Protein AF-A0A165PAP1-F1 (afdb_monomer)

Radius of gyration: 37.48 Å; Cα contacts (8 Å, |Δi|>4): 25; chains: 1; bounding box: 78×32×93 Å

Mean predicted aligned error: 13.25 Å

Foldseek 3Di:
DDPPDPCLPVQLVVCVVVPHDSVVSNVVSVVVSVVVVVVCCVVVVVVVVVVVVVVVVVVVVVVVVVVVVVVVVVVVVVVVVVVVVVVVVVVVCCVPVVVVVVVVVD

Structure (mmCIF, N/CA/C/O backbone):
data_AF-A0A165PAP1-F1
#
_entry.id   AF-A0A165PAP1-F1
#
loop_
_atom_site.group_PDB
_atom_site.id
_atom_site.type_symbol
_atom_site.label_atom_id
_atom_site.label_alt_id
_atom_site.label_comp_id
_atom_site.label_asym_id
_atom_site.label_entity_id
_atom_site.label_seq_id
_atom_site.pdbx_PDB_ins_code
_atom_site.Cartn_x
_atom_site.Cartn_y
_atom_site.Cartn_z
_atom_site.occupancy
_atom_site.B_iso_or_equiv
_atom_site.auth_seq_id
_atom_site.auth_comp_id
_atom_site.auth_asym_id
_atom_site.auth_atom_id
_atom_site.pdbx_PDB_model_num
ATOM 1 N N . MET A 1 1 ? -3.988 4.000 33.436 1.00 37.94 1 MET A N 1
ATOM 2 C CA . MET A 1 1 ? -5.155 3.311 32.846 1.00 37.94 1 MET A CA 1
ATOM 3 C C . MET A 1 1 ? -6.213 4.353 32.530 1.00 37.94 1 MET A C 1
ATOM 5 O O . MET A 1 1 ? -6.896 4.801 33.439 1.00 37.94 1 MET A O 1
ATOM 9 N N . ALA A 1 2 ? -6.273 4.815 31.281 1.00 37.50 2 ALA A N 1
ATOM 10 C CA . ALA A 1 2 ? -7.241 5.823 30.863 1.00 37.50 2 ALA A CA 1
ATOM 11 C C . ALA A 1 2 ? -8.629 5.176 30.765 1.00 37.50 2 ALA A C 1
ATOM 13 O O . ALA A 1 2 ? -8.876 4.357 29.883 1.00 37.50 2 ALA A O 1
ATOM 14 N N . ALA A 1 3 ? -9.510 5.507 31.707 1.00 43.56 3 ALA A N 1
ATOM 15 C CA . ALA A 1 3 ? -10.911 5.123 31.668 1.00 43.56 3 ALA A CA 1
ATOM 16 C C . ALA A 1 3 ? -11.612 5.934 30.572 1.00 43.56 3 ALA A C 1
ATOM 18 O O . ALA A 1 3 ? -12.112 7.031 30.802 1.00 43.56 3 ALA A O 1
ATOM 19 N N . ILE A 1 4 ? -11.624 5.391 29.359 1.00 49.12 4 ILE A N 1
ATOM 20 C CA . ILE A 1 4 ? -12.564 5.790 28.316 1.00 49.12 4 ILE A CA 1
ATOM 21 C C . ILE A 1 4 ? -13.880 5.087 28.663 1.00 49.12 4 ILE A C 1
ATOM 23 O O . ILE A 1 4 ? -14.191 4.033 28.121 1.00 49.12 4 ILE A O 1
ATOM 27 N N . PHE A 1 5 ? -14.631 5.600 29.633 1.00 56.41 5 PHE A N 1
ATOM 28 C CA . PHE A 1 5 ? -16.015 5.171 29.803 1.00 56.41 5 PHE A CA 1
ATOM 29 C C . PHE A 1 5 ? -16.885 6.401 29.981 1.00 56.41 5 PHE A C 1
ATOM 31 O O . PHE A 1 5 ? -16.763 7.144 30.952 1.00 56.41 5 PHE A O 1
ATOM 38 N N . TRP A 1 6 ? -17.724 6.625 28.978 1.00 50.22 6 TRP A N 1
ATOM 39 C CA . TRP A 1 6 ? -18.783 7.615 28.985 1.00 50.22 6 TRP A CA 1
ATOM 40 C C . TRP A 1 6 ? -19.653 7.436 30.243 1.00 50.22 6 TRP A C 1
ATOM 42 O O . TRP A 1 6 ? -20.440 6.503 30.340 1.00 50.22 6 TRP A O 1
ATOM 52 N N . GLY A 1 7 ? -19.452 8.325 31.219 1.00 63.19 7 GLY A N 1
ATOM 53 C CA . GLY A 1 7 ? -20.379 8.662 32.300 1.00 63.19 7 GLY A CA 1
ATOM 54 C C . GLY A 1 7 ? -20.813 7.536 33.242 1.00 63.19 7 GLY A C 1
ATOM 55 O O . GLY A 1 7 ? -22.009 7.291 33.348 1.00 63.19 7 GLY A O 1
ATOM 56 N N . SER A 1 8 ? -19.905 6.921 34.015 1.00 71.69 8 SER A N 1
ATOM 57 C CA . SER A 1 8 ? -20.339 6.118 35.180 1.00 71.69 8 SER A CA 1
ATOM 58 C C . SER A 1 8 ? -21.205 6.940 36.136 1.00 71.69 8 SER A C 1
ATOM 60 O O . SER A 1 8 ? -22.172 6.425 36.683 1.00 71.69 8 SER A O 1
ATOM 62 N N . ASP A 1 9 ? -20.878 8.223 36.294 1.00 80.88 9 ASP A N 1
ATOM 63 C CA . ASP A 1 9 ? -21.611 9.148 37.157 1.00 80.88 9 ASP A CA 1
ATOM 64 C C . ASP A 1 9 ? -22.977 9.514 36.571 1.00 80.88 9 ASP A C 1
ATOM 66 O O . ASP A 1 9 ? -23.947 9.629 37.311 1.00 80.88 9 ASP A O 1
ATOM 70 N N . GLU A 1 10 ? -23.079 9.615 35.244 1.00 83.25 10 GLU A N 1
ATOM 71 C CA . GLU A 1 10 ? -24.356 9.847 34.564 1.00 83.25 10 GLU A CA 1
ATOM 72 C C . GLU A 1 10 ? -25.260 8.611 34.647 1.00 83.25 10 GLU A C 1
ATOM 74 O O . GLU A 1 10 ? -26.450 8.735 34.913 1.00 83.25 10 GLU A O 1
ATOM 79 N N . LEU A 1 11 ? -24.691 7.409 34.524 1.00 81.94 11 LEU A N 1
ATOM 80 C CA . LEU A 1 11 ? -25.421 6.155 34.709 1.00 81.94 11 LEU A CA 1
ATOM 81 C C . LEU A 1 11 ? -25.913 5.993 36.156 1.00 81.94 11 LEU A C 1
ATOM 83 O O . LEU A 1 11 ? -27.037 5.551 36.383 1.00 81.94 11 LEU A O 1
ATOM 87 N N . VAL A 1 12 ? -25.095 6.389 37.139 1.00 87.31 12 VAL A N 1
ATOM 88 C CA . VAL A 1 12 ? -25.497 6.427 38.554 1.00 87.31 12 VAL A CA 1
ATOM 89 C C . VAL A 1 12 ? -26.651 7.405 38.756 1.00 87.31 12 VAL A C 1
ATOM 91 O O . VAL A 1 12 ? -27.638 7.044 39.392 1.00 87.31 12 VAL A O 1
ATOM 94 N N . ARG A 1 13 ? -26.557 8.605 38.176 1.00 85.81 13 ARG A N 1
ATOM 95 C CA . ARG A 1 13 ? -27.578 9.653 38.281 1.00 85.81 13 ARG A CA 1
ATOM 96 C C . ARG A 1 13 ? -28.910 9.220 37.666 1.00 85.81 13 ARG A C 1
ATOM 98 O O . ARG A 1 13 ? -29.946 9.348 38.305 1.00 85.81 13 ARG A O 1
ATOM 105 N N . GLN A 1 14 ? -28.877 8.604 36.487 1.00 86.50 14 GLN A N 1
ATOM 106 C CA . GLN A 1 14 ? -30.068 8.047 35.836 1.00 86.50 14 GLN A CA 1
ATOM 107 C C . GLN A 1 14 ? -30.717 6.933 36.663 1.00 86.50 14 GLN A C 1
ATOM 109 O O . GLN A 1 14 ? -31.937 6.830 36.709 1.00 86.50 14 GLN A O 1
ATOM 114 N N . MET A 1 15 ? -29.918 6.105 37.341 1.00 85.00 15 MET A N 1
ATOM 115 C CA . MET A 1 15 ? -30.430 5.058 38.229 1.00 85.00 15 MET A CA 1
ATOM 116 C C . MET A 1 15 ? -31.052 5.634 39.509 1.00 85.00 15 MET A C 1
ATOM 118 O O . MET A 1 15 ? -32.079 5.133 39.965 1.00 85.00 15 MET A O 1
ATOM 122 N N . GLU A 1 16 ? -30.477 6.700 40.066 1.00 89.38 16 GLU A N 1
ATOM 123 C CA . GLU A 1 16 ? -31.064 7.433 41.194 1.00 89.38 16 GLU A CA 1
ATOM 124 C C . GLU A 1 16 ? -32.407 8.078 40.818 1.00 89.38 16 GLU A C 1
ATOM 126 O O . GLU A 1 16 ? -33.350 8.026 41.607 1.00 89.38 16 GLU A O 1
ATOM 131 N N . GLU A 1 17 ? -32.529 8.614 39.598 1.00 90.25 17 GLU A N 1
ATOM 132 C CA . GLU A 1 17 ? -33.768 9.213 39.076 1.00 90.25 17 GLU A CA 1
ATOM 133 C C . GLU A 1 17 ? -34.930 8.207 38.965 1.00 90.25 17 GLU A C 1
ATOM 135 O O . GLU A 1 17 ? -36.090 8.593 39.108 1.00 90.25 17 GLU A O 1
ATOM 140 N N . VAL A 1 18 ? -34.643 6.909 38.794 1.00 90.88 18 VAL A N 1
ATOM 141 C CA . VAL A 1 18 ? -35.646 5.821 38.840 1.00 90.88 18 VAL A CA 1
ATOM 142 C C . VAL A 1 18 ? -35.75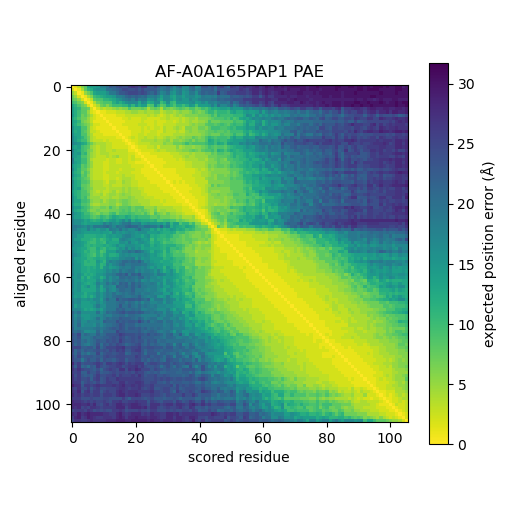4 5.141 40.213 1.00 90.88 18 VAL A C 1
ATOM 144 O O . VAL A 1 18 ? -36.377 4.087 40.342 1.00 90.88 18 VAL A O 1
ATOM 147 N N . GLY A 1 19 ? -35.190 5.750 41.261 1.00 87.50 19 GLY A N 1
ATOM 148 C CA . GLY A 1 19 ? -35.366 5.331 42.654 1.00 87.50 19 GLY A CA 1
ATOM 149 C C . GLY A 1 19 ? -34.400 4.248 43.141 1.00 87.50 19 GLY A C 1
ATOM 150 O O . GLY A 1 19 ? -34.610 3.684 44.217 1.00 87.50 19 GLY A O 1
ATOM 151 N N . ILE A 1 20 ? -33.336 3.944 42.392 1.00 90.31 20 ILE A N 1
ATOM 152 C CA . ILE A 1 20 ? -32.290 3.014 42.835 1.00 90.31 20 ILE A CA 1
ATOM 153 C C . ILE A 1 20 ? -31.378 3.731 43.832 1.00 90.31 20 ILE A C 1
ATOM 155 O O . ILE A 1 20 ? -30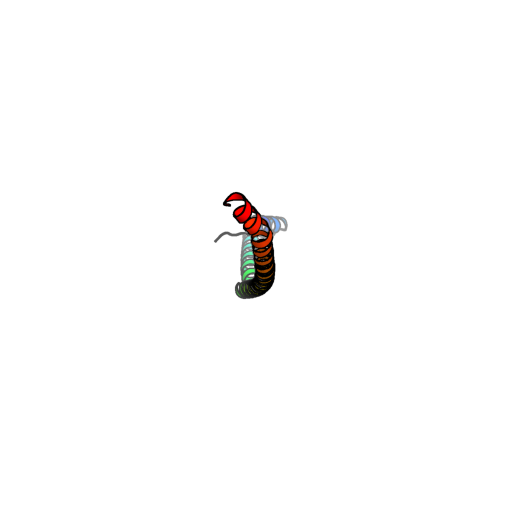.943 4.860 43.613 1.00 90.31 20 ILE A O 1
ATOM 159 N N . SER A 1 21 ? -31.042 3.062 44.938 1.00 90.75 21 SER A N 1
ATOM 160 C CA . SER A 1 21 ? -30.117 3.632 45.920 1.00 90.75 21 SER A CA 1
ATOM 161 C C . SER A 1 21 ? -28.738 3.896 45.302 1.00 90.75 21 SER A C 1
ATOM 163 O O . SER A 1 21 ? -28.209 3.070 44.554 1.00 90.75 21 SER A O 1
ATOM 165 N N . ARG A 1 22 ? -28.101 5.007 45.686 1.00 85.75 22 ARG A N 1
ATOM 166 C CA . ARG A 1 22 ? -26.762 5.400 45.211 1.00 85.75 22 ARG A CA 1
ATOM 167 C C . ARG A 1 22 ? -25.722 4.279 45.288 1.00 85.75 22 ARG A C 1
ATOM 169 O O . ARG A 1 22 ? -24.888 4.124 44.398 1.00 85.75 22 ARG A O 1
ATOM 176 N N . ALA A 1 23 ? -25.776 3.479 46.353 1.00 87.38 23 ALA A N 1
ATOM 177 C CA . ALA A 1 23 ? -24.873 2.351 46.557 1.00 87.38 23 ALA A CA 1
ATOM 178 C C . ALA A 1 23 ? -25.080 1.239 45.512 1.00 87.38 23 ALA A C 1
ATOM 180 O O . ALA A 1 23 ? -24.105 0.736 44.954 1.00 87.38 23 ALA A O 1
ATOM 181 N N . GLN A 1 24 ? -26.333 0.892 45.201 1.00 84.38 24 GLN A N 1
ATOM 182 C CA . GLN A 1 24 ? -26.655 -0.082 44.152 1.00 84.38 24 GLN A CA 1
ATOM 183 C C . GLN A 1 24 ? -26.350 0.467 42.759 1.00 84.38 24 GLN A C 1
ATOM 185 O O . GLN A 1 24 ? -25.726 -0.229 41.964 1.00 84.38 24 GLN A O 1
ATOM 190 N N . ALA A 1 25 ? -26.711 1.720 42.488 1.00 86.31 25 ALA A N 1
ATOM 191 C CA . ALA A 1 25 ? -26.419 2.388 41.226 1.00 86.31 25 ALA A CA 1
ATOM 192 C C . ALA A 1 25 ? -24.907 2.401 40.933 1.00 86.31 25 ALA A C 1
ATOM 194 O O . ALA A 1 25 ? -24.468 2.036 39.843 1.00 86.31 25 ALA A O 1
ATOM 195 N N . SER A 1 26 ? -24.085 2.725 41.940 1.00 84.38 26 SER A N 1
ATOM 196 C CA . SER A 1 26 ? -22.622 2.704 41.819 1.00 84.38 26 SER A CA 1
ATOM 197 C C . SER A 1 26 ? -22.064 1.295 41.603 1.00 84.38 26 SER A C 1
ATOM 199 O O . SER A 1 26 ? -21.152 1.110 40.793 1.00 84.38 26 SER A O 1
ATOM 201 N N . ALA A 1 27 ? -22.611 0.288 42.291 1.00 87.50 27 ALA A N 1
ATOM 202 C CA . ALA A 1 27 ? -22.202 -1.103 42.114 1.00 87.50 27 ALA A CA 1
ATOM 203 C C . ALA A 1 27 ? -22.516 -1.614 40.698 1.00 87.50 27 ALA A C 1
ATOM 205 O O . ALA A 1 27 ? -21.660 -2.238 40.070 1.00 87.50 27 ALA A O 1
ATOM 206 N N . ILE A 1 28 ? -23.700 -1.289 40.171 1.00 84.81 28 ILE A N 1
ATOM 207 C CA . ILE A 1 28 ? -24.106 -1.645 38.809 1.00 84.81 28 ILE A CA 1
ATOM 208 C C . ILE A 1 28 ? -23.219 -0.921 37.794 1.00 84.81 28 ILE A C 1
ATOM 210 O O . ILE A 1 28 ? -22.659 -1.571 36.917 1.00 84.81 28 ILE A O 1
ATOM 214 N N . ALA A 1 29 ? -23.000 0.388 37.942 1.00 85.88 29 ALA A N 1
ATOM 215 C CA . ALA A 1 29 ? -22.144 1.151 37.033 1.00 85.88 29 ALA A CA 1
ATOM 216 C C . ALA A 1 29 ? -20.714 0.585 36.956 1.00 85.88 29 ALA A C 1
ATOM 218 O O . ALA A 1 29 ? -20.163 0.425 35.865 1.00 85.88 29 ALA A O 1
ATOM 219 N N . LYS A 1 30 ? -20.128 0.214 38.102 1.00 84.94 30 LYS A N 1
ATOM 220 C CA . LYS A 1 30 ? -18.804 -0.429 38.157 1.00 84.94 30 LYS A CA 1
ATOM 221 C C . LYS A 1 30 ? -18.802 -1.831 37.547 1.00 84.94 30 LYS A C 1
ATOM 223 O O . LYS A 1 30 ? -17.856 -2.179 36.837 1.00 84.94 30 LYS A O 1
ATOM 228 N N . GLY A 1 31 ? -19.839 -2.627 37.805 1.00 86.25 31 GLY A N 1
ATOM 229 C CA . GLY A 1 31 ? -20.005 -3.956 37.216 1.00 86.25 31 GLY A CA 1
ATOM 230 C C . GLY A 1 31 ? -20.080 -3.892 35.691 1.00 86.25 31 GLY A C 1
ATOM 231 O O . GLY A 1 31 ? -19.302 -4.555 35.006 1.00 86.25 31 GLY A O 1
ATOM 232 N N . THR A 1 32 ? -20.927 -3.012 35.158 1.00 82.81 32 THR A N 1
ATOM 233 C CA . THR A 1 32 ? -21.084 -2.792 33.715 1.00 82.81 32 THR A CA 1
ATOM 234 C C . THR A 1 32 ? -19.785 -2.310 33.074 1.00 82.81 32 THR A C 1
ATOM 236 O O . THR A 1 32 ? -19.381 -2.850 32.047 1.00 82.81 32 THR A O 1
ATOM 239 N N . ALA A 1 33 ? -19.074 -1.362 33.694 1.00 82.00 33 ALA A N 1
ATOM 240 C CA . ALA A 1 33 ? -17.778 -0.902 33.190 1.00 82.00 33 ALA A CA 1
ATOM 241 C C . ALA A 1 33 ? -16.748 -2.044 33.125 1.00 82.00 33 ALA A C 1
ATOM 243 O O . ALA A 1 33 ? -16.035 -2.191 32.133 1.00 82.00 33 ALA A O 1
ATOM 244 N N . THR A 1 34 ? -16.713 -2.896 34.152 1.00 82.75 34 THR A N 1
ATOM 245 C CA . THR A 1 34 ? -15.814 -4.057 34.197 1.00 82.75 34 THR A CA 1
ATOM 246 C C . THR A 1 34 ? -16.155 -5.064 33.099 1.00 82.75 34 THR A C 1
ATOM 248 O O . THR A 1 34 ? -15.263 -5.510 32.380 1.00 82.75 34 THR A O 1
ATOM 251 N N . MET A 1 35 ? -17.442 -5.372 32.911 1.00 79.69 35 MET A N 1
ATOM 252 C CA . MET A 1 35 ? -17.899 -6.282 31.858 1.00 79.69 35 MET A CA 1
ATOM 253 C C . MET A 1 35 ? -17.613 -5.741 30.458 1.00 79.69 35 MET A C 1
ATOM 255 O O . MET A 1 35 ? -17.239 -6.510 29.581 1.00 79.69 35 MET A O 1
ATOM 259 N N . VAL A 1 36 ? -17.750 -4.432 30.239 1.00 79.38 36 VAL A N 1
ATOM 260 C CA . VAL A 1 36 ? -17.423 -3.793 28.957 1.00 79.38 36 VAL A CA 1
ATOM 261 C C . VAL A 1 36 ? -15.929 -3.894 28.672 1.00 79.38 36 VAL A C 1
ATOM 263 O O . VAL A 1 36 ? -15.563 -4.318 27.584 1.00 79.38 36 VAL A O 1
ATOM 266 N N . VAL A 1 37 ? -15.059 -3.586 29.638 1.00 80.00 37 VAL A N 1
ATOM 267 C CA . VAL A 1 37 ? -13.601 -3.727 29.468 1.00 80.00 37 VAL A CA 1
ATOM 268 C C . VAL A 1 37 ? -13.215 -5.179 29.178 1.00 80.00 37 VAL A C 1
ATOM 270 O O . VAL A 1 37 ? -12.426 -5.436 28.270 1.00 80.00 37 VAL A O 1
ATOM 273 N N . GLN A 1 38 ? -13.802 -6.136 29.899 1.00 76.88 38 GLN A N 1
ATOM 274 C CA . GLN A 1 38 ? -13.572 -7.562 29.664 1.00 76.88 38 GLN A CA 1
ATOM 275 C C . GLN A 1 38 ? -14.077 -8.012 28.285 1.00 76.88 38 GLN A C 1
ATOM 277 O O . GLN A 1 38 ? -13.355 -8.714 27.581 1.00 76.88 38 GLN A O 1
ATOM 282 N N . ASN A 1 39 ? -15.265 -7.568 27.859 1.00 73.56 39 ASN A N 1
ATOM 283 C CA . ASN A 1 39 ? -15.805 -7.870 26.531 1.00 73.56 39 ASN A CA 1
ATOM 284 C C . ASN A 1 39 ? -15.006 -7.208 25.411 1.00 73.56 39 ASN A C 1
ATOM 286 O O . ASN A 1 39 ? -14.788 -7.845 24.391 1.00 73.56 39 ASN A O 1
ATOM 290 N N . PHE A 1 40 ? -14.535 -5.970 25.575 1.00 72.31 40 PHE A N 1
ATOM 291 C CA . PHE A 1 40 ? -13.641 -5.337 24.603 1.00 72.31 40 PHE A CA 1
ATOM 292 C C . PHE A 1 40 ? -12.335 -6.110 24.478 1.00 72.31 40 PHE A C 1
ATOM 294 O O . PHE A 1 40 ? -11.890 -6.361 23.366 1.00 72.31 40 PHE A O 1
ATOM 301 N N . ASN A 1 41 ? -11.765 -6.552 25.598 1.00 69.38 41 ASN A N 1
ATOM 302 C CA . ASN A 1 41 ? -10.564 -7.378 25.589 1.00 69.38 41 ASN A CA 1
ATOM 303 C C . ASN A 1 41 ? -10.796 -8.760 24.938 1.00 69.38 41 ASN A C 1
ATOM 305 O O . ASN A 1 41 ? -9.856 -9.346 24.413 1.00 69.38 41 ASN A O 1
ATOM 309 N N . ALA A 1 42 ? -12.032 -9.276 24.955 1.00 69.00 42 ALA A N 1
ATOM 310 C CA . ALA A 1 42 ? -12.408 -10.542 24.321 1.00 69.00 42 ALA A CA 1
ATOM 311 C C . ALA A 1 42 ? -12.757 -10.398 22.821 1.00 69.00 42 ALA A C 1
ATOM 313 O O . ALA A 1 42 ? -12.265 -11.172 22.002 1.00 69.00 42 ALA A O 1
ATOM 314 N N . LEU A 1 43 ? -13.588 -9.413 22.454 1.00 64.25 43 LEU A N 1
ATOM 315 C CA . LEU A 1 43 ? -14.076 -9.147 21.089 1.00 64.25 43 LEU A CA 1
ATOM 316 C C . LEU A 1 43 ? -13.027 -8.465 20.208 1.00 64.25 43 LEU A C 1
ATOM 318 O O . LEU A 1 43 ? -12.911 -8.769 19.025 1.00 64.25 43 LEU A O 1
ATOM 322 N N . VAL A 1 44 ? -12.258 -7.547 20.789 1.00 64.44 44 VAL A N 1
ATOM 323 C CA . VAL A 1 44 ? -11.045 -6.978 20.199 1.00 64.44 44 VAL A CA 1
ATOM 324 C C . VAL A 1 44 ? -9.873 -7.672 20.879 1.00 64.44 44 VAL A C 1
ATOM 326 O O . VAL A 1 44 ? -9.051 -7.053 21.553 1.00 64.44 44 VAL A O 1
ATOM 329 N N . THR A 1 45 ? -9.836 -9.000 20.772 1.00 68.88 45 THR A N 1
ATOM 330 C CA . THR A 1 45 ? -8.675 -9.756 21.232 1.00 68.88 45 THR A CA 1
ATOM 331 C C . THR A 1 45 ? -7.464 -9.219 20.479 1.00 68.88 45 THR A C 1
ATOM 333 O O . THR A 1 45 ? -7.516 -9.063 19.254 1.00 68.88 45 THR A O 1
ATOM 336 N N . ASN A 1 46 ? -6.385 -8.910 21.204 1.00 72.00 46 ASN A N 1
ATOM 337 C CA . ASN A 1 46 ? -5.123 -8.491 20.586 1.00 72.00 46 ASN A CA 1
ATOM 338 C C . ASN A 1 46 ? -4.742 -9.445 19.444 1.00 72.00 46 ASN A C 1
ATOM 340 O O . ASN A 1 46 ? -4.359 -8.977 18.383 1.00 72.00 46 ASN A O 1
ATOM 344 N N . ASP A 1 47 ? -4.990 -10.745 19.613 1.00 77.56 47 ASP A N 1
ATOM 345 C CA . ASP A 1 47 ? -4.752 -11.782 18.608 1.00 77.56 47 ASP A CA 1
ATOM 346 C C . ASP A 1 47 ? -5.542 -11.579 17.304 1.00 77.56 47 ASP A C 1
ATOM 348 O O . ASP A 1 47 ? -5.001 -11.779 16.220 1.00 77.56 47 ASP A O 1
ATOM 352 N N . TYR A 1 48 ? -6.811 -11.159 17.370 1.00 80.44 48 TYR A N 1
ATOM 353 C CA . TYR A 1 48 ? -7.606 -10.892 16.166 1.00 80.44 48 TYR A CA 1
ATOM 354 C C . TYR A 1 48 ? -7.077 -9.669 15.412 1.00 80.44 48 TYR A C 1
ATOM 356 O O . TYR A 1 48 ? -6.947 -9.698 14.185 1.00 80.44 48 TYR A O 1
ATOM 364 N N . LEU A 1 49 ? -6.746 -8.598 16.141 1.00 83.81 49 LEU A N 1
ATOM 365 C CA . LEU A 1 49 ? -6.133 -7.417 15.540 1.00 83.81 49 LEU A CA 1
ATOM 366 C C . LEU A 1 49 ? -4.763 -7.748 14.951 1.00 83.81 49 LEU A C 1
ATOM 368 O O . LEU A 1 49 ? -4.496 -7.362 13.817 1.00 83.81 49 LEU A O 1
ATOM 372 N N . ASP A 1 50 ? -3.930 -8.491 15.671 1.00 86.06 50 ASP A N 1
ATOM 373 C CA . ASP A 1 50 ? -2.588 -8.876 15.240 1.00 86.06 50 ASP A CA 1
ATOM 374 C C . ASP A 1 50 ? -2.634 -9.782 14.004 1.00 86.06 50 ASP A C 1
ATOM 376 O O . ASP A 1 50 ? -1.940 -9.532 13.015 1.00 86.06 50 ASP A O 1
ATOM 380 N N . ALA A 1 51 ? -3.552 -10.754 13.971 1.00 87.31 51 ALA A N 1
ATOM 381 C CA . ALA A 1 51 ? -3.793 -11.579 12.792 1.00 87.31 51 ALA A CA 1
ATOM 382 C C . ALA A 1 51 ? -4.252 -10.733 11.595 1.00 87.31 51 ALA A C 1
ATOM 384 O O . ALA A 1 51 ? -3.779 -10.924 10.470 1.00 87.31 51 ALA A O 1
ATOM 385 N N . ARG A 1 52 ? -5.145 -9.759 11.816 1.00 87.62 52 ARG A N 1
ATOM 386 C CA . ARG A 1 52 ? -5.645 -8.888 10.747 1.00 87.62 52 ARG A CA 1
ATOM 387 C C . ARG A 1 52 ? -4.579 -7.919 10.240 1.00 87.62 52 ARG A C 1
ATOM 389 O O . ARG A 1 52 ? -4.489 -7.712 9.030 1.00 87.62 52 ARG A O 1
ATOM 396 N N . PHE A 1 53 ? -3.765 -7.354 11.128 1.00 89.81 53 PHE A N 1
ATOM 397 C CA . PHE A 1 53 ? -2.627 -6.512 10.762 1.00 89.81 53 PHE A CA 1
ATOM 398 C C . PHE A 1 53 ? -1.575 -7.310 9.998 1.00 89.81 53 PHE A C 1
ATOM 400 O O . PHE A 1 53 ? -1.109 -6.844 8.960 1.00 89.81 53 PHE A O 1
ATOM 407 N N . THR A 1 54 ? -1.265 -8.526 10.445 1.00 92.62 54 THR A N 1
ATOM 408 C CA . THR A 1 54 ? -0.340 -9.433 9.755 1.00 92.62 54 THR A CA 1
ATOM 409 C C . THR A 1 54 ? -0.832 -9.774 8.349 1.00 92.62 54 THR A C 1
ATOM 411 O O . THR A 1 54 ? -0.069 -9.659 7.391 1.00 92.62 54 THR A O 1
ATOM 414 N N . ALA A 1 55 ? -2.116 -10.111 8.197 1.00 91.69 55 ALA A N 1
ATOM 415 C CA . ALA A 1 55 ? -2.719 -10.381 6.892 1.00 91.69 55 ALA A CA 1
ATOM 416 C C . ALA A 1 55 ? -2.705 -9.146 5.973 1.00 91.69 55 ALA A C 1
ATOM 418 O O . ALA A 1 55 ? -2.343 -9.235 4.806 1.00 91.69 55 ALA A O 1
ATOM 419 N N . SER A 1 56 ? -3.044 -7.970 6.505 1.00 92.75 56 SER A N 1
ATOM 420 C CA . SER A 1 56 ? -2.996 -6.716 5.744 1.00 92.75 56 SER A CA 1
ATOM 421 C C . SER A 1 56 ? -1.571 -6.384 5.286 1.00 92.75 56 SER A C 1
ATOM 423 O O . SER A 1 56 ? -1.346 -5.988 4.142 1.00 92.75 56 SER A O 1
ATOM 425 N N . LYS A 1 57 ? -0.582 -6.592 6.162 1.00 93.00 57 LYS A N 1
ATOM 426 C CA . LYS A 1 57 ? 0.829 -6.370 5.848 1.00 93.00 57 LYS A CA 1
ATOM 427 C C . LYS A 1 57 ? 1.317 -7.312 4.749 1.00 93.00 57 LYS A C 1
ATOM 429 O O . LYS A 1 57 ? 1.952 -6.843 3.811 1.00 93.00 57 LYS A O 1
ATOM 434 N N . SER A 1 58 ? 0.979 -8.600 4.814 1.00 93.69 58 SER A N 1
ATOM 435 C CA . SER A 1 58 ? 1.390 -9.559 3.783 1.00 93.69 58 SER A CA 1
ATOM 436 C C . SER A 1 58 ? 0.763 -9.256 2.417 1.00 93.69 58 SER A C 1
ATOM 438 O O . SER A 1 58 ? 1.444 -9.340 1.394 1.00 93.69 58 SER A O 1
ATOM 440 N N . GLU A 1 59 ? -0.504 -8.831 2.382 1.00 94.56 59 GLU A N 1
ATOM 441 C CA . GLU A 1 59 ? -1.162 -8.377 1.152 1.00 94.56 59 GLU A CA 1
ATOM 442 C C . GLU A 1 59 ? -0.483 -7.132 0.559 1.00 94.56 59 GLU A C 1
ATOM 444 O O . GLU A 1 59 ? -0.292 -7.041 -0.660 1.00 94.56 59 GLU A O 1
ATOM 449 N N . LEU A 1 60 ? -0.103 -6.171 1.407 1.00 94.50 60 LEU A N 1
ATOM 450 C CA . LEU A 1 60 ? 0.620 -4.973 0.984 1.00 94.50 60 LEU A CA 1
ATOM 451 C C . LEU A 1 60 ? 2.006 -5.311 0.437 1.00 94.50 60 LEU A C 1
ATOM 453 O O . LEU A 1 60 ? 2.335 -4.850 -0.658 1.00 94.50 60 LEU A O 1
ATOM 457 N N . ASP A 1 61 ? 2.775 -6.140 1.140 1.00 94.44 61 ASP A N 1
ATOM 458 C CA . ASP A 1 61 ? 4.109 -6.566 0.716 1.00 94.44 61 ASP A CA 1
ATOM 459 C C . ASP A 1 61 ? 4.042 -7.274 -0.647 1.00 94.44 61 ASP A C 1
ATOM 461 O O . ASP A 1 61 ? 4.766 -6.909 -1.575 1.00 94.44 61 ASP A O 1
ATOM 465 N N . ALA A 1 62 ? 3.085 -8.189 -0.838 1.00 94.25 62 ALA A N 1
ATOM 466 C CA . ALA A 1 62 ? 2.880 -8.869 -2.119 1.00 94.25 62 ALA A CA 1
ATOM 467 C C . ALA A 1 62 ? 2.515 -7.898 -3.259 1.00 94.25 62 ALA A C 1
ATOM 469 O O . ALA A 1 62 ? 2.965 -8.046 -4.401 1.00 94.25 62 ALA A O 1
ATOM 470 N N . LYS A 1 63 ? 1.694 -6.880 -2.973 1.00 95.06 63 LYS A N 1
ATOM 471 C CA . LYS A 1 63 ? 1.297 -5.866 -3.960 1.00 95.06 63 LYS A CA 1
ATOM 472 C C . LYS A 1 63 ? 2.452 -4.933 -4.322 1.00 95.06 63 LYS A C 1
ATOM 474 O O . LYS A 1 63 ? 2.562 -4.540 -5.487 1.00 95.06 63 LYS A O 1
ATOM 479 N N . ILE A 1 64 ? 3.277 -4.567 -3.345 1.00 94.75 64 ILE A N 1
ATOM 480 C CA . ILE A 1 64 ? 4.474 -3.746 -3.539 1.00 94.75 64 ILE A CA 1
ATOM 481 C C . ILE A 1 64 ? 5.488 -4.517 -4.382 1.00 94.75 64 ILE A C 1
ATOM 483 O O . ILE A 1 64 ? 5.918 -3.995 -5.409 1.00 94.75 64 ILE A O 1
ATOM 487 N N . GLU A 1 65 ? 5.777 -5.770 -4.030 1.00 95.81 65 GLU A N 1
ATOM 488 C CA . GLU A 1 65 ? 6.710 -6.629 -4.766 1.00 95.81 65 GLU A CA 1
ATOM 489 C C . GLU A 1 65 ? 6.299 -6.768 -6.237 1.00 95.81 65 GLU A C 1
ATOM 491 O O . GLU A 1 65 ? 7.0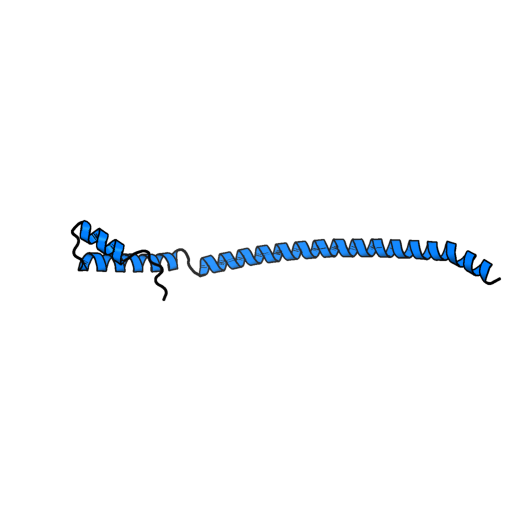80 -6.502 -7.151 1.00 95.81 65 GLU A O 1
ATOM 496 N N . LYS A 1 66 ? 5.017 -7.057 -6.495 1.00 94.75 66 LYS A N 1
ATOM 497 C CA . LYS A 1 66 ? 4.490 -7.154 -7.863 1.00 94.75 66 LYS A CA 1
ATOM 498 C C . LYS A 1 66 ? 4.693 -5.864 -8.663 1.00 94.75 66 LYS A C 1
ATOM 500 O O . LYS A 1 66 ? 5.023 -5.922 -9.848 1.00 94.75 66 LYS A O 1
ATOM 505 N N . ARG A 1 67 ? 4.488 -4.701 -8.035 1.00 93.88 67 ARG A N 1
ATOM 506 C CA . ARG A 1 67 ? 4.712 -3.401 -8.684 1.00 93.88 67 ARG A CA 1
ATOM 507 C C . ARG A 1 67 ? 6.191 -3.150 -8.947 1.00 93.88 67 ARG A C 1
ATOM 509 O O . ARG A 1 67 ? 6.509 -2.649 -10.019 1.00 93.88 67 ARG A O 1
ATOM 516 N N . PHE A 1 68 ? 7.078 -3.508 -8.023 1.00 94.94 68 PHE A N 1
ATOM 517 C CA . PHE A 1 68 ? 8.521 -3.386 -8.229 1.00 94.94 68 PHE A CA 1
ATOM 518 C C . PHE A 1 68 ? 9.002 -4.243 -9.399 1.00 94.94 68 PHE A C 1
ATOM 520 O O . PHE A 1 68 ? 9.697 -3.730 -10.273 1.00 94.94 68 PHE A O 1
ATOM 527 N N . VAL A 1 69 ? 8.564 -5.502 -9.484 1.00 95.69 69 VAL A N 1
ATOM 528 C CA . VAL A 1 69 ? 8.880 -6.383 -10.620 1.00 95.69 69 VAL A CA 1
ATOM 529 C C . VAL A 1 69 ? 8.383 -5.786 -11.940 1.00 95.69 69 VAL A C 1
ATOM 531 O O . VAL A 1 69 ? 9.121 -5.749 -12.924 1.00 95.69 69 VAL A O 1
ATOM 534 N N . GLU A 1 70 ? 7.152 -5.266 -11.974 1.00 95.50 70 GLU A N 1
ATOM 535 C CA . GLU A 1 70 ? 6.613 -4.622 -13.177 1.00 95.50 70 GLU A CA 1
ATOM 536 C C . GLU A 1 70 ? 7.426 -3.383 -13.585 1.00 95.50 70 GLU A C 1
ATOM 538 O O . GLU A 1 70 ? 7.716 -3.185 -14.768 1.00 95.50 70 GLU A O 1
ATOM 543 N N . VAL A 1 71 ? 7.805 -2.548 -12.616 1.00 94.81 71 VAL A N 1
ATOM 544 C CA . VAL A 1 71 ? 8.622 -1.352 -12.845 1.00 94.81 71 VAL A CA 1
ATOM 545 C C . VAL A 1 71 ? 10.001 -1.736 -13.380 1.00 94.81 71 VAL A C 1
ATOM 547 O O . VAL A 1 71 ? 10.417 -1.179 -14.395 1.00 94.81 71 VAL A O 1
ATOM 550 N N . ASN A 1 72 ? 10.664 -2.726 -12.782 1.00 95.12 72 ASN A N 1
ATOM 551 C CA . ASN A 1 72 ? 11.966 -3.213 -13.238 1.00 95.12 72 ASN A CA 1
ATOM 552 C C . ASN A 1 72 ? 11.908 -3.710 -14.688 1.00 95.12 72 ASN A C 1
ATOM 554 O O . ASN A 1 72 ? 12.701 -3.269 -15.515 1.00 95.12 72 ASN A O 1
ATOM 558 N N . LEU A 1 73 ? 10.901 -4.514 -15.045 1.00 94.75 73 LEU A N 1
ATOM 559 C CA . LEU A 1 73 ? 10.709 -4.976 -16.426 1.00 94.75 73 LEU A CA 1
ATOM 560 C C . LEU A 1 73 ? 10.501 -3.819 -17.417 1.00 94.75 73 LEU A C 1
ATOM 562 O O . LEU A 1 73 ? 10.948 -3.877 -18.568 1.00 94.75 73 LEU A O 1
ATOM 566 N N . ARG A 1 74 ? 9.800 -2.756 -17.001 1.00 94.06 74 ARG A N 1
ATOM 567 C CA . ARG A 1 74 ? 9.626 -1.551 -17.828 1.00 94.06 74 ARG A CA 1
ATOM 568 C C . ARG A 1 74 ? 10.946 -0.803 -18.007 1.00 94.06 74 ARG A C 1
ATOM 570 O O . ARG A 1 74 ? 11.209 -0.357 -19.125 1.00 94.06 74 ARG A O 1
ATOM 577 N N . PHE A 1 75 ? 11.758 -0.692 -16.956 1.00 93.81 75 PHE A N 1
ATOM 578 C CA . PHE A 1 75 ? 13.079 -0.067 -17.017 1.00 93.81 75 PHE A CA 1
ATOM 579 C C . PHE A 1 75 ? 14.046 -0.856 -17.897 1.00 93.81 75 PHE A C 1
ATOM 581 O O . PHE A 1 75 ? 14.595 -0.272 -18.825 1.00 93.81 75 PHE A O 1
ATOM 588 N N . GLU A 1 76 ? 14.164 -2.173 -17.726 1.00 94.50 76 GLU A N 1
ATOM 589 C CA . GLU A 1 76 ? 15.009 -3.021 -18.582 1.00 94.50 76 GLU A CA 1
ATOM 590 C C . GLU A 1 76 ? 14.633 -2.885 -20.065 1.00 94.50 76 GLU A C 1
ATOM 592 O O . GLU A 1 76 ? 15.485 -2.743 -20.949 1.00 94.50 76 GLU A O 1
ATOM 597 N N . ARG A 1 77 ? 13.327 -2.862 -20.361 1.00 93.38 77 ARG A N 1
ATOM 598 C CA . ARG A 1 77 ? 12.836 -2.641 -21.726 1.00 93.38 77 ARG A CA 1
ATOM 599 C C . ARG A 1 77 ? 13.187 -1.245 -22.242 1.00 93.38 77 ARG A C 1
ATOM 601 O O . ARG A 1 77 ? 13.495 -1.102 -23.427 1.00 93.38 77 ARG A O 1
ATOM 608 N N . ALA A 1 78 ? 13.093 -0.220 -21.398 1.00 93.31 78 ALA A N 1
ATOM 609 C CA . ALA A 1 78 ? 13.454 1.143 -21.763 1.00 93.31 78 ALA A CA 1
ATOM 610 C C . ALA A 1 78 ? 14.959 1.254 -22.039 1.00 93.31 78 ALA A C 1
ATOM 612 O O . ALA A 1 78 ? 15.337 1.743 -23.100 1.00 93.31 78 ALA A O 1
ATOM 613 N N . GLU A 1 79 ? 15.808 0.723 -21.160 1.00 93.56 79 GLU A N 1
ATOM 614 C CA . GLU A 1 79 ? 17.264 0.686 -21.333 1.00 93.56 79 GLU A CA 1
ATOM 615 C C . GLU A 1 79 ? 17.670 -0.030 -22.624 1.00 93.56 79 GLU A C 1
ATOM 617 O O . GLU A 1 79 ? 18.497 0.480 -23.381 1.00 93.56 79 GLU A O 1
ATOM 622 N N . GLY A 1 80 ? 17.036 -1.164 -22.942 1.00 93.12 80 GLY A N 1
ATOM 623 C CA . GLY A 1 80 ? 17.268 -1.871 -24.202 1.00 93.12 80 GLY A CA 1
ATOM 624 C C . GLY A 1 80 ? 16.953 -1.015 -25.435 1.00 93.12 80 GLY A C 1
ATOM 625 O O . GLY A 1 80 ? 17.747 -0.970 -26.379 1.00 93.12 80 GLY A O 1
ATOM 626 N N . LYS A 1 81 ? 15.826 -0.290 -25.415 1.00 93.25 81 LYS A N 1
ATOM 627 C CA . LYS A 1 81 ? 15.449 0.644 -26.491 1.00 93.25 81 LYS A CA 1
ATOM 628 C C . LYS A 1 81 ? 16.414 1.824 -26.587 1.00 93.25 81 LYS A C 1
ATOM 630 O O . LYS A 1 81 ? 16.824 2.172 -27.692 1.00 93.25 81 LYS A O 1
ATOM 635 N N . PHE A 1 82 ? 16.805 2.411 -25.457 1.00 94.38 82 PHE A N 1
ATOM 636 C CA . PHE A 1 82 ? 17.763 3.515 -25.430 1.00 94.38 82 PHE A CA 1
ATOM 637 C C . PHE A 1 82 ? 19.127 3.086 -25.957 1.00 94.38 82 PHE A C 1
ATOM 639 O O . PHE A 1 82 ? 19.700 3.795 -26.776 1.00 94.38 82 PHE A O 1
ATOM 646 N N . ARG A 1 83 ? 19.621 1.900 -25.582 1.00 95.19 83 ARG A N 1
ATOM 647 C CA . ARG A 1 83 ? 20.876 1.358 -26.116 1.00 95.19 83 ARG A CA 1
ATOM 648 C C . ARG A 1 83 ? 20.837 1.251 -27.639 1.00 95.19 83 ARG A C 1
ATOM 650 O O . ARG A 1 83 ? 21.784 1.669 -28.297 1.00 95.19 83 ARG A O 1
ATOM 657 N N . LEU A 1 84 ? 19.744 0.732 -28.204 1.00 94.12 84 LEU A N 1
ATOM 658 C CA . LEU A 1 84 ? 19.564 0.661 -29.657 1.00 94.12 84 LEU A CA 1
ATOM 659 C C . LEU A 1 84 ? 19.577 2.060 -30.293 1.00 94.12 84 LEU A C 1
ATOM 661 O O . LEU A 1 84 ? 20.267 2.283 -31.285 1.00 94.12 84 LEU A O 1
ATOM 665 N N . MET A 1 85 ? 18.846 3.007 -29.700 1.00 94.94 85 MET A N 1
ATOM 666 C CA . MET A 1 85 ? 18.786 4.388 -30.175 1.00 94.94 85 MET A CA 1
ATOM 667 C C . MET A 1 85 ? 20.164 5.057 -30.142 1.00 94.94 85 MET A C 1
ATOM 669 O O . MET A 1 85 ? 20.557 5.664 -31.134 1.00 94.94 85 MET A O 1
ATOM 673 N N . PHE A 1 86 ? 20.932 4.890 -29.061 1.00 95.50 86 PHE A N 1
ATOM 674 C CA . PHE A 1 86 ? 22.298 5.408 -28.957 1.00 95.50 86 PHE A CA 1
ATOM 675 C C . PHE A 1 86 ? 23.213 4.838 -30.042 1.00 95.50 86 PHE A C 1
ATOM 677 O O . PHE A 1 86 ? 23.961 5.598 -30.652 1.00 95.50 86 PHE A O 1
ATOM 684 N N .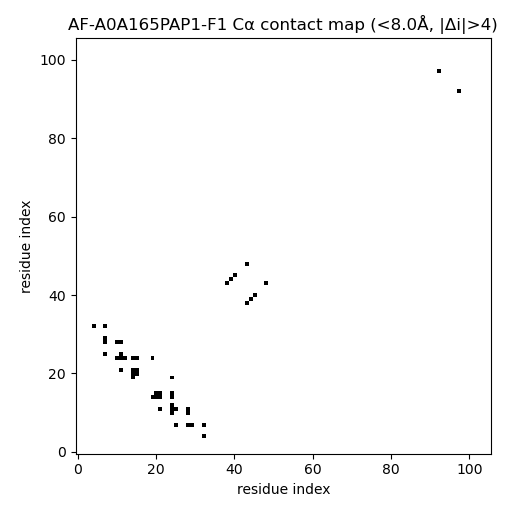 TRP A 1 87 ? 23.123 3.539 -30.342 1.00 96.75 87 TRP A N 1
ATOM 685 C CA . TRP A 1 87 ? 23.900 2.934 -31.427 1.00 96.75 87 TRP A CA 1
ATOM 686 C C . TRP A 1 87 ? 23.525 3.488 -32.801 1.00 96.75 87 TRP A C 1
ATOM 688 O O . TRP A 1 87 ? 24.412 3.841 -33.578 1.00 96.75 87 TRP A O 1
ATOM 698 N N . MET A 1 88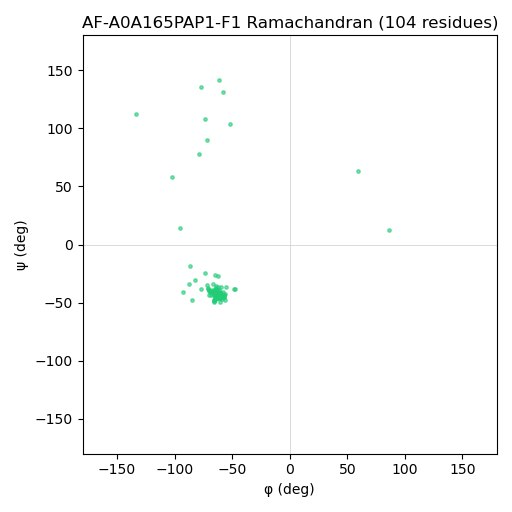 ? 22.231 3.622 -33.101 1.00 95.44 88 MET A N 1
ATOM 699 C CA . MET A 1 88 ? 21.802 4.220 -34.371 1.00 95.44 88 MET A CA 1
ATOM 700 C C . MET A 1 88 ? 22.237 5.683 -34.487 1.00 95.44 88 MET A C 1
ATOM 702 O O . MET A 1 88 ? 22.691 6.109 -35.552 1.00 95.44 88 MET A O 1
ATOM 706 N N . GLN A 1 89 ? 22.162 6.442 -33.391 1.00 93.00 89 GLN A N 1
ATOM 707 C CA . GLN A 1 89 ? 22.622 7.825 -33.352 1.00 93.00 89 GLN A CA 1
ATOM 708 C C . GLN A 1 89 ? 24.138 7.901 -33.572 1.00 93.00 89 GLN A C 1
ATOM 710 O O . GLN A 1 89 ? 24.593 8.725 -34.358 1.00 93.00 89 GLN A O 1
ATOM 715 N N . ALA A 1 90 ? 24.920 7.021 -32.938 1.00 94.88 90 ALA A N 1
ATOM 716 C CA . ALA A 1 90 ? 26.372 6.963 -33.095 1.00 94.88 90 ALA A CA 1
ATOM 717 C C . ALA A 1 90 ? 26.782 6.654 -34.542 1.00 94.88 90 ALA A C 1
ATOM 719 O O . ALA A 1 90 ? 27.666 7.316 -35.081 1.00 94.88 90 ALA A O 1
ATOM 720 N N . ILE A 1 91 ? 26.102 5.707 -35.198 1.00 95.56 91 ILE A N 1
ATOM 721 C CA . ILE A 1 91 ? 26.316 5.403 -36.621 1.00 95.56 91 ILE A CA 1
ATOM 722 C C . ILE A 1 91 ? 25.964 6.614 -37.487 1.00 95.56 91 ILE A C 1
ATOM 724 O O . ILE A 1 91 ? 26.727 6.972 -38.379 1.00 95.56 91 ILE A O 1
ATOM 728 N N . THR A 1 92 ? 24.840 7.274 -37.208 1.00 93.75 92 THR A N 1
ATOM 729 C CA . THR A 1 92 ? 24.405 8.473 -37.942 1.00 93.75 92 THR A CA 1
ATOM 730 C C . THR A 1 92 ? 25.419 9.610 -37.802 1.00 93.75 92 THR A C 1
ATOM 732 O O . THR A 1 92 ? 25.807 10.220 -38.797 1.00 93.75 92 THR A O 1
ATOM 735 N N . PHE A 1 93 ? 25.918 9.850 -36.585 1.00 93.06 93 PHE A N 1
ATOM 736 C CA . PHE A 1 93 ? 26.994 10.805 -36.333 1.00 93.06 93 PHE A CA 1
ATOM 737 C C . PHE A 1 93 ? 28.273 10.419 -37.072 1.00 93.06 93 PHE A C 1
ATOM 739 O O . PHE A 1 93 ? 28.863 11.271 -37.725 1.00 93.06 93 PHE A O 1
ATOM 746 N N . ALA A 1 94 ? 28.688 9.152 -37.038 1.00 93.12 94 ALA A N 1
ATOM 747 C CA . ALA A 1 94 ? 29.860 8.700 -37.779 1.00 93.12 94 ALA A CA 1
ATOM 748 C C . ALA A 1 94 ? 29.693 8.923 -39.294 1.00 93.12 94 AL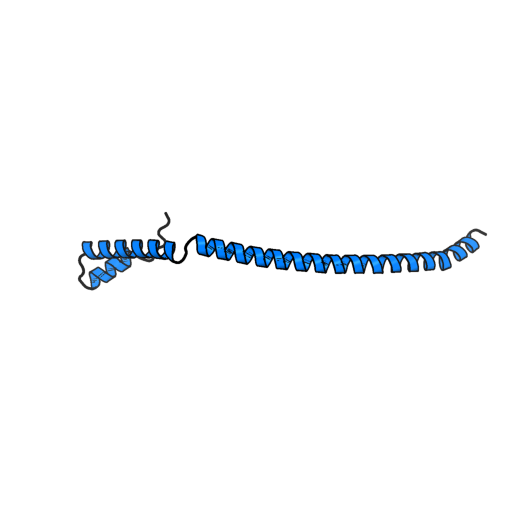A A C 1
ATOM 750 O O . ALA A 1 94 ? 30.595 9.446 -39.940 1.00 93.12 94 ALA A O 1
ATOM 751 N N . ALA A 1 95 ? 28.527 8.600 -39.854 1.00 92.75 95 ALA A N 1
ATOM 752 C CA . ALA A 1 95 ? 28.246 8.747 -41.279 1.00 92.75 95 ALA A CA 1
ATOM 753 C C . ALA A 1 95 ? 28.201 10.210 -41.748 1.00 92.75 95 ALA A C 1
ATOM 755 O O . ALA A 1 95 ? 28.603 10.487 -42.872 1.00 92.75 95 ALA A O 1
ATOM 756 N N . LEU A 1 96 ? 27.727 11.140 -40.914 1.00 92.00 96 LEU A N 1
ATOM 757 C CA . LEU A 1 96 ? 27.594 12.558 -41.278 1.00 92.00 96 LEU A CA 1
ATOM 758 C C . LEU A 1 96 ? 28.821 13.393 -40.903 1.00 92.00 96 LEU A C 1
ATOM 760 O O . LEU A 1 96 ? 29.252 14.251 -41.668 1.00 92.00 96 LEU A O 1
ATOM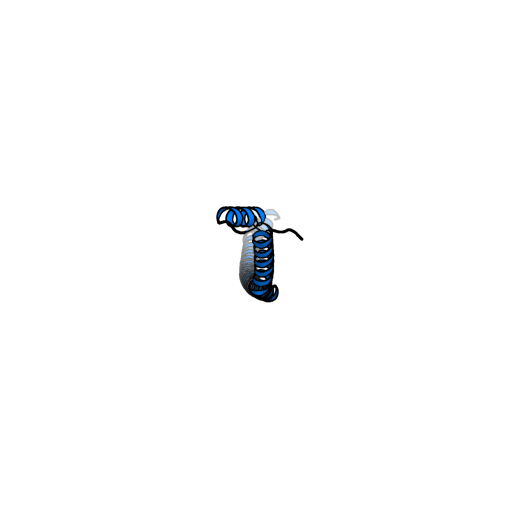 764 N N . VAL A 1 97 ? 29.394 13.150 -39.726 1.00 91.19 97 VAL A N 1
ATOM 765 C CA . VAL A 1 97 ? 30.448 13.997 -39.158 1.00 91.19 97 VAL A CA 1
ATOM 766 C C . VAL A 1 97 ? 31.835 13.571 -39.630 1.00 91.19 97 VAL A C 1
ATOM 768 O O . VAL A 1 97 ? 32.670 14.442 -39.859 1.00 91.19 97 VAL A O 1
ATOM 771 N N . LEU A 1 98 ? 32.095 12.273 -39.851 1.00 86.62 98 LEU A N 1
ATOM 772 C CA . LEU A 1 98 ? 33.407 11.829 -40.349 1.00 86.62 98 LEU A CA 1
ATOM 773 C C . LEU A 1 98 ? 33.741 12.371 -41.749 1.00 86.62 98 LEU A C 1
ATOM 775 O O . LEU A 1 98 ? 34.875 12.820 -41.925 1.00 86.62 98 LEU A O 1
ATOM 779 N N . PRO A 1 99 ? 32.822 12.379 -42.739 1.00 89.75 99 PRO A N 1
ATOM 780 C CA . PRO A 1 99 ? 33.102 12.989 -44.038 1.00 89.75 99 PRO A CA 1
ATOM 781 C C . PRO A 1 99 ? 33.334 14.494 -43.914 1.00 89.75 99 PRO A C 1
ATOM 783 O O . PRO A 1 99 ? 34.322 15.003 -44.426 1.00 89.75 99 PRO A O 1
ATOM 786 N N . SER A 1 100 ? 32.492 15.188 -43.143 1.00 85.88 100 SER A N 1
ATOM 787 C CA . SER A 1 100 ? 32.600 16.638 -42.969 1.00 85.88 100 SER A CA 1
ATOM 788 C C . SER A 1 100 ? 33.900 17.059 -42.266 1.00 85.88 100 SER A C 1
ATOM 790 O O . SER A 1 100 ? 34.478 18.083 -42.612 1.00 85.88 100 SER A O 1
ATOM 792 N N . LEU A 1 101 ? 34.394 16.263 -41.309 1.00 85.38 101 LEU A N 1
ATOM 793 C CA . LEU A 1 101 ? 35.710 16.456 -40.686 1.00 85.38 101 LEU A CA 1
ATOM 794 C C . LEU A 1 101 ? 36.857 16.164 -41.656 1.00 85.38 101 LEU A C 1
ATOM 796 O O . LEU A 1 101 ? 37.846 16.892 -41.663 1.00 85.38 101 LEU A O 1
ATOM 800 N N . ARG A 1 102 ? 36.742 15.104 -42.467 1.00 86.62 102 ARG A N 1
ATOM 801 C CA . ARG A 1 102 ? 37.748 14.761 -43.482 1.00 86.62 102 ARG A CA 1
ATOM 802 C C . ARG A 1 102 ? 37.900 15.884 -44.507 1.00 86.62 102 ARG A C 1
ATOM 804 O O . ARG A 1 102 ? 39.030 16.205 -44.856 1.00 86.62 102 ARG A O 1
ATOM 811 N N . ASP A 1 103 ? 36.791 16.458 -44.955 1.00 87.81 103 ASP A N 1
ATOM 812 C CA . ASP A 1 103 ? 36.786 17.541 -45.940 1.00 87.81 103 ASP A CA 1
ATOM 813 C C . ASP A 1 103 ? 37.259 18.877 -45.345 1.00 87.81 103 ASP A C 1
ATOM 815 O O . ASP A 1 103 ? 37.767 19.718 -46.073 1.00 87.81 103 ASP A O 1
ATOM 819 N N . PHE A 1 104 ? 37.134 19.073 -44.028 1.00 84.88 104 PHE A N 1
ATOM 820 C CA . PHE A 1 104 ? 37.619 20.274 -43.337 1.00 84.88 104 PHE A CA 1
ATOM 821 C C . PHE A 1 104 ? 39.123 20.238 -43.008 1.00 84.88 104 PHE A C 1
ATOM 823 O O . PHE A 1 104 ? 39.760 21.284 -42.924 1.00 84.88 104 PHE A O 1
ATOM 830 N N . ILE A 1 105 ? 39.691 19.050 -42.769 1.00 86.06 105 ILE A N 1
ATOM 831 C CA . ILE A 1 105 ? 41.108 18.875 -42.390 1.00 86.06 105 ILE A CA 1
ATOM 832 C C . ILE A 1 105 ? 42.033 18.783 -43.621 1.00 86.06 105 ILE A C 1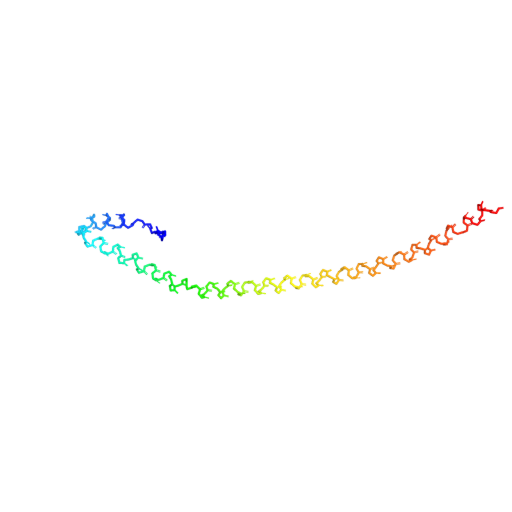
ATOM 834 O O . ILE A 1 105 ? 43.247 18.950 -43.485 1.00 86.06 105 ILE A O 1
ATOM 838 N N . ARG A 1 106 ? 41.484 18.497 -44.806 1.00 63.91 106 ARG A N 1
ATOM 839 C CA . ARG A 1 106 ? 42.223 18.384 -46.070 1.00 63.91 106 ARG A CA 1
ATOM 840 C C . ARG A 1 106 ? 42.275 19.711 -46.818 1.00 63.91 106 ARG A C 1
ATOM 842 O O . ARG A 1 106 ? 43.331 19.955 -47.443 1.00 63.91 106 ARG A O 1
#

Secondary structure (DSSP, 8-state):
-----TTHHHHHHHHHHTT--HHHHHHHHHHHHHHHHHHHHHHT-HHHHHHHHHHHHHHHHHHHHHHHHHHHHHHHHHHHHHHHHHHHHHHHHHHHHHHHHHHHH-

pLDDT: mean 84.95, std 12.63, range [37.5, 96.75]

Sequence (106 aa):
MAAIFWGSDELVRQME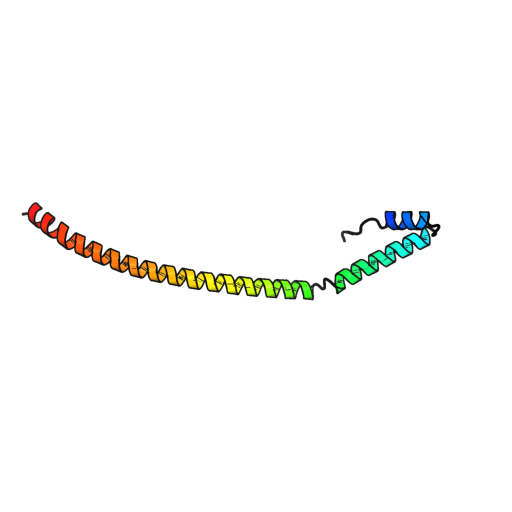EVGISRAQASAIAKGTATMVVQNFNALVTNDYLDARFTASKSELDAKIEKRFVEVNLRFERAEGKFRLMFWMQAITFAALVLPSLRDFIR

Solvent-accessible surface area (backbone atoms only — not comparable to full-atom values): 5871 Å² total; per-residue (Å²): 134,87,81,87,60,93,47,55,67,55,53,25,48,57,32,40,76,74,70,39,55,67,70,58,23,48,51,48,36,52,51,52,53,51,52,49,54,52,46,46,53,61,78,59,23,66,66,59,54,49,53,50,49,51,52,53,47,53,55,47,51,55,54,51,51,54,49,51,55,53,50,50,56,52,47,54,54,47,52,54,52,49,53,52,50,50,52,54,49,50,51,50,47,50,67,57,48,51,57,55,50,52,67,70,76,106